Protein AF-A0AAW9EGE6-F1 (afdb_monomer_lite)

Organism: Klebsiella aerogenes (NCBI:txid548)

InterPro domains:
  IPR003719 Phenazine biosynthesis PhzF-like [PF02567] (1-52)
  IPR003719 Phenazine biosynthesis PhzF-like [PTHR13774] (1-65)

pLDDT: mean 94.55, std 4.0, range [71.56, 98.12]

Foldseek 3Di:
DEDWDADPVGTDQDDPVVVQVVVCCCVPPVVDPDQKDWYAYDHPGIWIWGDDPPDIDTDDDDDDDDDDDDDPVVVVPPD

Structure (mmCIF, N/CA/C/O backbone):
data_AF-A0AAW9EGE6-F1
#
_entry.id   AF-A0AAW9EGE6-F1
#
loop_
_atom_site.group_PDB
_atom_site.id
_atom_site.type_symbol
_atom_site.label_atom_id
_atom_site.label_alt_id
_atom_site.label_comp_id
_atom_site.label_asym_id
_atom_site.label_entity_id
_atom_site.label_seq_id
_atom_site.pdbx_PDB_ins_code
_atom_site.Cartn_x
_atom_site.Cartn_y
_atom_site.Cartn_z
_atom_site.occupancy
_atom_site.B_iso_or_equiv
_atom_site.auth_seq_id
_atom_site.auth_comp_id
_atom_site.auth_asym_id
_atom_site.auth_atom_id
_atom_site.pdbx_PDB_model_num
ATOM 1 N N . PHE A 1 1 ? -6.413 -7.305 9.430 1.00 94.19 1 PHE A N 1
ATOM 2 C CA . PHE A 1 1 ? -7.122 -8.002 8.333 1.00 94.19 1 PHE A CA 1
ATOM 3 C C . PHE A 1 1 ? -6.109 -8.702 7.441 1.00 94.19 1 PHE A C 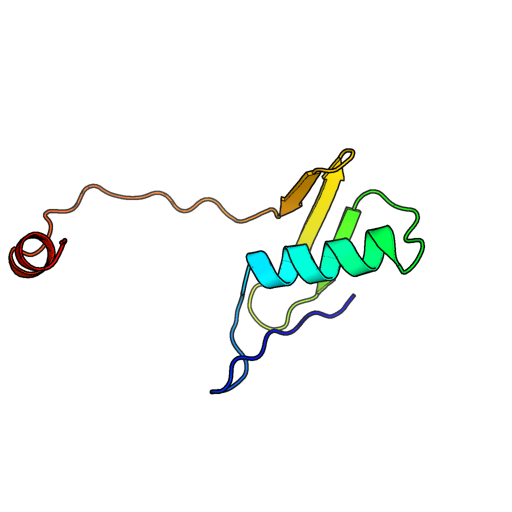1
ATOM 5 O O . PHE A 1 1 ? -5.013 -8.175 7.298 1.00 94.19 1 PHE A O 1
ATOM 12 N N . GLU A 1 2 ? -6.438 -9.856 6.859 1.00 96.38 2 GLU A N 1
ATOM 13 C CA . GLU A 1 2 ? -5.624 -10.463 5.794 1.00 96.38 2 GLU A CA 1
ATOM 14 C C . GLU A 1 2 ? -6.137 -9.977 4.432 1.00 96.38 2 GLU A C 1
ATOM 16 O O . GLU A 1 2 ? -7.350 -9.935 4.220 1.00 96.38 2 GLU A O 1
ATOM 21 N N . LEU A 1 3 ? -5.236 -9.569 3.535 1.00 96.56 3 LEU A N 1
ATOM 22 C CA . LEU A 1 3 ? -5.587 -9.011 2.229 1.00 96.56 3 LEU A CA 1
ATOM 23 C C . LEU A 1 3 ? -4.815 -9.699 1.101 1.00 96.56 3 LEU A C 1
ATOM 25 O O . LEU A 1 3 ? -3.600 -9.894 1.180 1.00 96.56 3 LEU A O 1
ATOM 29 N N . ARG A 1 4 ? -5.547 -10.048 0.039 1.00 97.19 4 ARG A N 1
ATOM 30 C CA . ARG A 1 4 ? -5.050 -10.705 -1.176 1.00 97.19 4 ARG A CA 1
ATOM 31 C C . ARG A 1 4 ? -5.726 -10.074 -2.391 1.00 97.19 4 ARG A C 1
ATOM 33 O O . ARG A 1 4 ? -6.894 -9.695 -2.309 1.00 97.19 4 ARG A O 1
ATOM 40 N N . TRP A 1 5 ? -5.016 -9.987 -3.512 1.00 97.50 5 TRP A N 1
ATOM 41 C CA . TRP A 1 5 ? -5.528 -9.377 -4.742 1.00 97.50 5 TRP A CA 1
ATOM 42 C C . TRP A 1 5 ? -5.521 -10.385 -5.876 1.00 97.50 5 TRP A C 1
ATOM 44 O O . TRP A 1 5 ? -4.515 -11.049 -6.110 1.00 97.50 5 TRP A O 1
ATOM 54 N N . PHE A 1 6 ? -6.628 -10.460 -6.608 1.00 97.06 6 PHE A N 1
ATOM 55 C CA . PHE A 1 6 ? -6.790 -11.379 -7.726 1.00 97.06 6 PHE A CA 1
ATOM 56 C C . PHE A 1 6 ? -7.197 -10.613 -8.976 1.00 97.06 6 PHE A C 1
ATOM 58 O O . PHE A 1 6 ? -8.104 -9.783 -8.954 1.00 97.06 6 PHE A O 1
ATOM 65 N N . THR A 1 7 ? -6.515 -10.918 -10.071 1.00 96.81 7 THR A N 1
ATOM 66 C CA . THR A 1 7 ? -6.912 -10.543 -11.427 1.00 96.81 7 THR A CA 1
ATOM 67 C C . THR A 1 7 ? -7.615 -11.724 -12.089 1.00 96.81 7 THR A C 1
ATOM 69 O O . THR A 1 7 ? -7.656 -12.826 -11.538 1.00 96.81 7 THR A O 1
ATOM 72 N N . THR A 1 8 ? -8.103 -11.537 -13.314 1.00 96.75 8 THR A N 1
ATOM 73 C CA . THR A 1 8 ? -8.633 -12.644 -14.125 1.00 96.75 8 THR A CA 1
ATOM 74 C C . THR A 1 8 ? -7.598 -13.741 -14.399 1.00 96.75 8 THR A C 1
ATOM 76 O O . THR A 1 8 ? -7.985 -14.861 -14.713 1.00 96.75 8 THR A O 1
ATOM 79 N N . GLN A 1 9 ? -6.300 -13.445 -14.271 1.00 97.00 9 GLN A N 1
ATOM 80 C CA . GLN A 1 9 ? -5.206 -14.384 -14.535 1.00 97.00 9 GLN A CA 1
ATOM 81 C C . GLN A 1 9 ? -4.639 -15.034 -13.263 1.00 97.00 9 GLN A C 1
ATOM 83 O O . GLN A 1 9 ? -3.877 -15.992 -13.361 1.00 97.00 9 GLN A O 1
ATOM 88 N N . GLY A 1 10 ? -5.005 -14.549 -12.072 1.00 96.56 10 GLY A N 1
ATOM 89 C CA . GLY A 1 10 ? -4.531 -15.100 -10.802 1.00 96.56 10 GLY A CA 1
ATOM 90 C C . GLY A 1 10 ? -4.186 -14.051 -9.748 1.00 96.56 10 GLY A C 1
ATOM 91 O O . GLY A 1 10 ? -4.457 -12.858 -9.910 1.00 96.56 10 GLY A O 1
ATOM 92 N N . GLU A 1 11 ? -3.607 -14.529 -8.645 1.00 97.12 11 GLU A N 1
ATOM 93 C CA . GLU A 1 11 ? -3.172 -13.701 -7.519 1.00 97.12 11 GLU A CA 1
ATOM 94 C C . GLU A 1 11 ? -1.965 -12.836 -7.904 1.00 97.12 11 GLU A C 1
ATOM 96 O O . GLU A 1 11 ? -1.021 -13.323 -8.524 1.00 97.12 11 GLU A O 1
ATOM 101 N N . ILE A 1 12 ? -1.988 -11.565 -7.507 1.00 95.94 12 ILE A N 1
ATOM 102 C CA . ILE A 1 12 ? -0.877 -10.626 -7.695 1.00 95.94 12 ILE A CA 1
ATOM 103 C C . ILE A 1 12 ? -0.353 -10.132 -6.348 1.00 95.94 12 ILE A C 1
ATOM 105 O O . ILE A 1 12 ? -1.052 -10.156 -5.335 1.00 95.94 12 ILE A O 1
ATOM 109 N N . ASN A 1 13 ? 0.888 -9.648 -6.349 1.00 93.06 13 ASN A N 1
ATOM 110 C CA . ASN A 1 13 ? 1.595 -9.311 -5.116 1.00 93.06 13 ASN A CA 1
ATOM 111 C C . ASN A 1 13 ? 1.055 -8.063 -4.413 1.00 93.06 13 ASN A C 1
ATOM 113 O O . ASN A 1 13 ? 1.134 -7.995 -3.190 1.00 93.06 13 ASN A O 1
ATOM 117 N N . LEU A 1 14 ? 0.564 -7.073 -5.168 1.00 92.56 14 LEU A N 1
ATOM 118 C CA . LEU A 1 14 ? 0.115 -5.785 -4.641 1.00 92.56 14 LEU A CA 1
ATOM 119 C C . LEU A 1 14 ? -0.766 -5.056 -5.656 1.00 92.56 14 LEU A C 1
ATOM 121 O O . LEU A 1 14 ? -0.482 -5.053 -6.852 1.00 92.56 14 LEU A O 1
ATOM 125 N N . CYS A 1 15 ? -1.809 -4.389 -5.164 1.00 95.12 15 CYS A N 1
ATOM 126 C CA . CYS A 1 15 ? -2.656 -3.503 -5.956 1.00 95.12 15 CYS A CA 1
ATOM 127 C C . CYS A 1 15 ? -3.167 -2.353 -5.076 1.00 95.12 15 CYS A C 1
ATOM 129 O O . CYS A 1 15 ? -4.128 -2.508 -4.324 1.00 95.12 15 CYS A O 1
ATOM 131 N N . GLY A 1 16 ? -2.501 -1.193 -5.142 1.00 94.75 16 GLY A N 1
ATOM 132 C CA . GLY A 1 16 ? -2.727 -0.091 -4.196 1.00 94.75 16 GLY A CA 1
ATOM 133 C C . GLY A 1 16 ? -4.155 0.462 -4.196 1.00 94.75 16 GLY A C 1
ATOM 134 O O . GLY A 1 16 ? -4.748 0.653 -3.138 1.00 94.75 16 GLY A O 1
ATOM 135 N N . HIS A 1 17 ? -4.749 0.646 -5.376 1.00 97.06 17 HIS A N 1
ATOM 136 C CA . HIS A 1 17 ? -6.127 1.133 -5.496 1.00 97.06 17 HIS A CA 1
ATOM 137 C C . HIS A 1 17 ? -7.149 0.135 -4.932 1.00 97.06 17 HIS A C 1
ATOM 139 O O . HIS A 1 17 ? -8.094 0.540 -4.260 1.00 97.06 17 HIS A O 1
ATOM 145 N N . ALA A 1 18 ? -6.934 -1.171 -5.120 1.00 97.00 18 ALA A N 1
ATOM 146 C CA . ALA A 1 18 ? -7.785 -2.188 -4.507 1.00 97.00 18 ALA A CA 1
ATOM 147 C C . ALA A 1 18 ? -7.632 -2.236 -2.975 1.00 97.00 18 ALA A C 1
ATOM 149 O O . ALA A 1 18 ? -8.615 -2.460 -2.272 1.00 97.00 18 ALA A O 1
ATOM 150 N N . THR A 1 19 ? -6.434 -1.974 -2.439 1.00 97.19 19 THR A N 1
ATOM 151 C CA . THR A 1 19 ? -6.213 -1.837 -0.986 1.00 97.19 19 THR A CA 1
ATOM 152 C C . THR A 1 19 ? -7.009 -0.676 -0.395 1.00 97.19 19 THR A C 1
ATOM 154 O O . THR A 1 19 ? -7.660 -0.841 0.635 1.00 97.19 19 THR A O 1
ATOM 157 N N . LEU A 1 20 ? -6.993 0.486 -1.054 1.00 97.88 20 LEU A N 1
ATOM 158 C CA . LEU A 1 20 ? -7.778 1.648 -0.626 1.00 97.88 20 LEU A CA 1
ATOM 159 C C . LEU A 1 20 ? -9.285 1.375 -0.705 1.00 97.88 20 LEU A C 1
ATOM 161 O O . LEU A 1 20 ? -10.009 1.722 0.224 1.00 97.88 20 LEU A O 1
ATOM 165 N N . ALA A 1 21 ? -9.749 0.693 -1.756 1.00 97.81 21 ALA A N 1
ATOM 166 C CA . ALA A 1 21 ? -11.152 0.296 -1.879 1.00 97.81 21 ALA A CA 1
ATOM 167 C C . ALA A 1 21 ? -11.592 -0.649 -0.744 1.00 97.81 21 ALA A C 1
ATOM 169 O O . ALA A 1 21 ? -12.654 -0.455 -0.154 1.00 97.81 21 ALA A O 1
ATOM 170 N N . ALA A 1 22 ? -10.764 -1.636 -0.387 1.00 97.62 22 ALA A N 1
ATOM 171 C CA . ALA A 1 22 ? -11.043 -2.523 0.742 1.00 97.62 22 ALA A CA 1
ATOM 172 C C . ALA A 1 22 ? -11.079 -1.761 2.079 1.00 97.62 22 ALA A C 1
ATOM 174 O O . ALA A 1 22 ? -11.973 -1.984 2.894 1.00 97.62 22 ALA A O 1
ATOM 175 N N . ALA A 1 23 ? -10.138 -0.835 2.294 1.00 97.56 23 ALA A N 1
ATOM 176 C CA . ALA A 1 23 ? -10.116 0.008 3.487 1.00 97.56 23 ALA A CA 1
ATOM 177 C C . ALA A 1 23 ? -11.363 0.897 3.590 1.00 97.56 23 ALA A C 1
ATOM 179 O O . ALA A 1 23 ? -11.934 1.003 4.670 1.00 97.56 23 ALA A O 1
ATOM 180 N N . HIS A 1 24 ? -11.813 1.479 2.474 1.00 97.38 24 HIS A N 1
ATOM 181 C CA . HIS A 1 24 ? -13.041 2.271 2.422 1.00 97.38 24 HIS A CA 1
ATOM 182 C C . HIS A 1 24 ? -14.251 1.466 2.906 1.00 97.38 24 HIS A C 1
ATOM 184 O O . HIS A 1 24 ? -14.954 1.909 3.805 1.00 97.38 24 HIS A O 1
ATOM 190 N N . VAL A 1 25 ? -14.441 0.242 2.404 1.00 97.62 25 VAL A N 1
ATOM 191 C CA . VAL A 1 25 ? -15.542 -0.630 2.853 1.00 97.62 25 VAL A CA 1
ATOM 192 C C . VAL A 1 25 ? -15.450 -0.936 4.350 1.00 97.62 25 VAL A C 1
ATOM 194 O O . VAL A 1 25 ? -16.462 -0.911 5.043 1.00 97.62 25 VAL A O 1
ATOM 197 N N . ILE A 1 26 ? -14.251 -1.207 4.871 1.00 97.25 26 ILE A N 1
ATOM 198 C CA . ILE A 1 26 ? -14.070 -1.486 6.304 1.00 97.25 26 ILE A CA 1
ATOM 199 C C . ILE A 1 26 ? -14.432 -0.262 7.155 1.00 97.25 26 ILE A C 1
ATOM 201 O O . ILE A 1 26 ? -15.112 -0.398 8.170 1.00 97.25 26 ILE A O 1
ATOM 205 N N . PHE A 1 27 ? -14.006 0.929 6.741 1.00 96.56 27 PHE A N 1
ATOM 206 C CA . PHE A 1 27 ? -14.292 2.165 7.463 1.00 96.56 27 PHE A CA 1
ATOM 207 C C . PHE A 1 27 ? -15.765 2.586 7.393 1.00 96.56 27 PHE A C 1
ATOM 209 O O . PHE A 1 27 ? -16.294 3.038 8.406 1.00 96.56 27 PHE A O 1
ATOM 216 N N . GLU A 1 28 ? -16.413 2.434 6.237 1.00 95.44 28 GLU A N 1
ATOM 217 C CA . GLU A 1 28 ? -17.756 2.981 5.983 1.00 95.44 28 GLU A CA 1
ATOM 218 C C . GLU A 1 28 ? -18.896 1.977 6.192 1.00 95.44 28 GLU A C 1
ATOM 220 O O . GLU A 1 28 ? -20.054 2.371 6.332 1.00 95.44 28 GLU A O 1
ATOM 225 N N . HIS A 1 29 ? -18.610 0.673 6.184 1.00 96.56 29 HIS A N 1
ATOM 226 C CA . HIS A 1 29 ? -19.653 -0.360 6.238 1.00 96.56 29 HIS A CA 1
ATOM 227 C C . HIS A 1 29 ? -19.472 -1.386 7.354 1.00 96.56 29 HIS A C 1
ATOM 229 O O . HIS A 1 29 ? -20.387 -2.169 7.599 1.00 96.56 29 HIS A O 1
ATOM 235 N N . LEU A 1 30 ? -18.316 -1.411 8.023 1.00 95.25 30 LEU A N 1
ATOM 236 C CA . LEU A 1 30 ? -18.040 -2.341 9.124 1.00 95.25 30 LEU A CA 1
ATOM 237 C C . LEU A 1 30 ? -17.823 -1.628 10.467 1.00 95.25 30 LEU A C 1
ATOM 239 O O . LEU A 1 30 ? -17.323 -2.256 11.399 1.00 95.25 30 LEU A O 1
ATOM 243 N N . ASP A 1 31 ? -18.179 -0.340 10.555 1.00 91.69 31 ASP A N 1
ATOM 244 C CA . ASP A 1 31 ? -18.064 0.502 11.757 1.00 91.69 31 ASP A CA 1
ATOM 245 C C . ASP A 1 31 ? -16.690 0.396 12.439 1.00 91.69 31 ASP A C 1
ATOM 247 O O . ASP A 1 31 ? -16.570 0.322 13.665 1.00 91.69 31 ASP A O 1
ATOM 251 N N . TYR A 1 32 ? -15.622 0.352 11.635 1.00 95.44 32 TYR A N 1
ATOM 252 C CA . TYR A 1 32 ? -14.280 0.182 12.170 1.00 95.44 32 TYR A CA 1
ATOM 253 C C . TYR A 1 32 ? -13.865 1.423 12.986 1.00 95.44 32 TYR A C 1
ATOM 255 O O . TYR A 1 32 ? -13.821 2.529 12.435 1.00 95.44 32 TYR A O 1
ATOM 263 N N . PRO A 1 33 ? -13.565 1.266 14.290 1.00 94.50 33 PRO A N 1
ATOM 264 C CA . PRO A 1 33 ? -13.500 2.393 15.222 1.00 94.50 33 PRO A CA 1
ATOM 265 C C . PRO A 1 33 ? -12.205 3.203 15.116 1.00 94.50 33 PRO A C 1
ATOM 267 O O . PRO A 1 33 ? -12.182 4.382 15.467 1.00 94.50 33 PRO A O 1
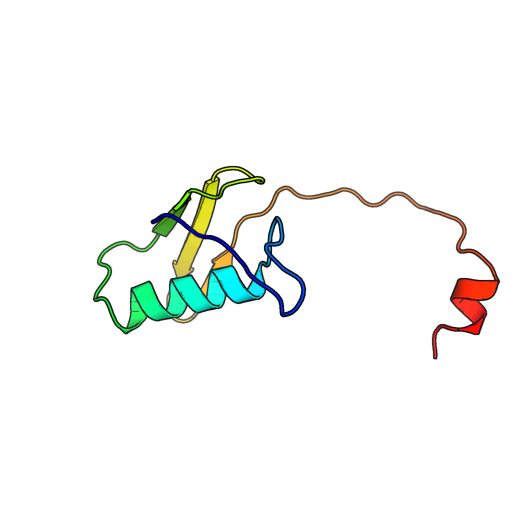ATOM 270 N N . ASP A 1 34 ? -11.123 2.585 14.642 1.00 96.00 34 ASP A N 1
ATOM 271 C CA . ASP A 1 34 ? -9.824 3.241 14.556 1.00 96.00 34 ASP A CA 1
ATOM 272 C C . ASP A 1 34 ? -9.688 4.058 13.269 1.00 96.00 34 ASP A C 1
ATOM 274 O O . ASP A 1 34 ? -10.435 3.909 12.306 1.00 96.00 34 ASP A O 1
ATOM 278 N N . THR A 1 35 ? -8.671 4.916 13.217 1.00 96.38 35 THR A N 1
ATOM 279 C CA . THR A 1 35 ? -8.306 5.668 12.006 1.00 96.38 35 THR A CA 1
ATOM 280 C C . THR A 1 35 ? -7.269 4.950 11.150 1.00 96.38 35 THR A C 1
ATOM 282 O O . THR A 1 35 ? -6.905 5.450 10.088 1.00 96.38 35 THR A O 1
ATOM 285 N N . LYS A 1 36 ? -6.771 3.786 11.585 1.00 97.69 36 LYS A N 1
ATOM 286 C CA . LYS A 1 36 ? -5.718 3.027 10.900 1.00 97.69 36 LYS A CA 1
ATOM 287 C C . LYS A 1 36 ? -6.087 1.561 10.770 1.00 97.69 36 LYS A C 1
ATOM 289 O O . LYS A 1 36 ? -6.411 0.911 11.758 1.00 97.69 36 LYS A O 1
ATOM 294 N N . ILE A 1 37 ? -5.959 1.031 9.559 1.00 97.50 37 ILE A N 1
ATOM 295 C CA . ILE A 1 37 ? -6.111 -0.394 9.275 1.00 97.50 37 ILE A CA 1
ATOM 296 C C . ILE A 1 37 ? -4.746 -0.970 8.917 1.00 97.50 37 ILE A C 1
ATOM 298 O O . ILE A 1 37 ? -4.062 -0.466 8.024 1.00 97.50 37 ILE A O 1
ATOM 302 N N . HIS A 1 38 ? -4.389 -2.068 9.583 1.00 96.75 38 HIS A N 1
ATOM 303 C CA . HIS A 1 38 ? -3.228 -2.881 9.240 1.00 96.75 38 HIS A CA 1
ATOM 304 C C . HIS A 1 38 ? -3.665 -4.124 8.458 1.00 96.75 38 HIS A C 1
ATOM 306 O O . HIS A 1 38 ? -4.421 -4.979 8.950 1.00 96.75 38 HIS A O 1
ATOM 312 N N . PHE A 1 39 ? -3.171 -4.224 7.228 1.00 96.75 39 PHE A N 1
ATOM 313 C CA . PHE A 1 39 ? -3.346 -5.383 6.368 1.00 96.75 39 PHE A CA 1
ATOM 314 C C . PHE A 1 39 ? -2.104 -6.263 6.423 1.00 96.75 39 PHE A C 1
ATOM 316 O O . PHE A 1 39 ? -1.010 -5.826 6.074 1.00 96.75 39 PHE A O 1
ATOM 323 N N . ALA A 1 40 ? -2.285 -7.518 6.822 1.00 96.50 40 ALA A N 1
ATOM 324 C CA . ALA A 1 40 ? -1.313 -8.567 6.573 1.00 96.50 40 ALA A CA 1
ATOM 325 C C . ALA A 1 40 ? -1.478 -9.030 5.122 1.00 96.50 40 ALA A C 1
ATOM 327 O O . ALA A 1 40 ? -2.583 -9.372 4.699 1.00 96.50 4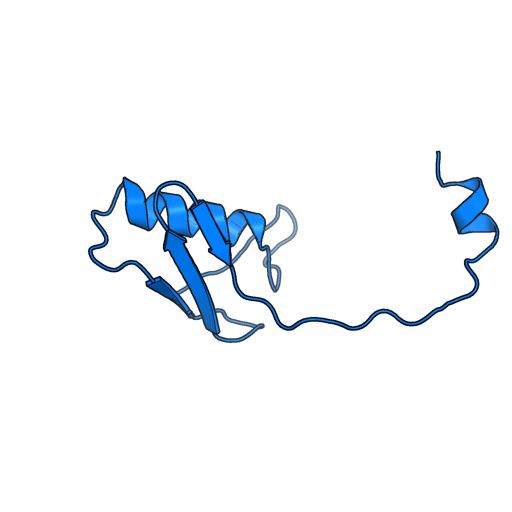0 ALA A O 1
ATOM 328 N N . THR A 1 41 ? -0.390 -9.012 4.359 1.00 94.88 41 THR A N 1
ATOM 329 C CA . THR A 1 41 ? -0.382 -9.421 2.951 1.00 94.88 41 THR A CA 1
ATOM 330 C C . THR A 1 41 ? 0.601 -10.565 2.768 1.00 94.88 41 THR A C 1
ATOM 332 O O . THR A 1 41 ? 1.554 -10.712 3.536 1.00 94.88 41 THR A O 1
ATOM 335 N N . ARG A 1 42 ? 0.376 -11.386 1.744 1.00 92.81 42 ARG A N 1
ATOM 336 C CA . ARG A 1 42 ? 1.157 -12.607 1.540 1.00 92.81 42 ARG A CA 1
ATOM 337 C C . ARG A 1 42 ? 2.597 -12.353 1.079 1.00 92.81 42 ARG A C 1
ATOM 339 O O . ARG A 1 42 ? 3.482 -13.114 1.454 1.00 92.81 42 ARG A O 1
ATOM 346 N N . PHE A 1 43 ? 2.827 -11.327 0.255 1.00 90.38 43 PHE A N 1
ATOM 347 C CA . PHE A 1 43 ? 4.083 -11.183 -0.501 1.00 90.38 43 PHE A CA 1
ATOM 348 C C . PHE A 1 43 ? 4.863 -9.895 -0.229 1.00 90.38 43 PHE A C 1
ATOM 350 O O . PHE A 1 43 ? 6.082 -9.895 -0.369 1.00 90.38 43 PHE A O 1
ATOM 357 N N . VAL A 1 44 ? 4.191 -8.802 0.139 1.00 89.44 44 VAL A N 1
ATOM 358 C CA . VAL A 1 44 ? 4.806 -7.460 0.216 1.00 89.44 44 VAL A CA 1
ATOM 359 C C . VAL A 1 44 ? 4.933 -6.933 1.645 1.00 89.44 44 VAL A C 1
ATOM 361 O O . VAL A 1 44 ? 5.334 -5.794 1.856 1.00 89.44 44 VAL A O 1
ATOM 364 N N . GLY A 1 45 ? 4.626 -7.774 2.636 1.00 91.44 45 GLY A N 1
ATOM 365 C CA . GLY A 1 45 ? 4.647 -7.402 4.047 1.00 91.44 45 GLY A CA 1
ATOM 366 C C . GLY A 1 45 ? 3.392 -6.635 4.482 1.00 91.44 45 GLY A C 1
ATOM 367 O O . GLY A 1 45 ? 2.380 -6.635 3.774 1.00 91.44 45 GLY A O 1
ATOM 368 N N . PRO A 1 46 ? 3.402 -6.038 5.683 1.00 93.81 46 PRO A N 1
ATOM 369 C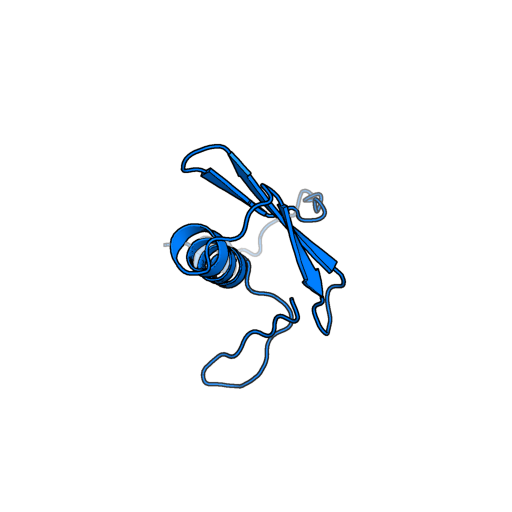 CA . PRO A 1 46 ? 2.249 -5.315 6.193 1.00 93.81 46 PRO A CA 1
ATOM 370 C C . PRO A 1 46 ? 2.036 -4.008 5.424 1.00 93.81 46 PRO A C 1
ATOM 372 O O . PRO A 1 46 ? 2.978 -3.255 5.190 1.00 93.81 46 PRO A O 1
ATOM 375 N N . LEU A 1 47 ? 0.782 -3.713 5.090 1.00 95.81 47 LEU A N 1
ATOM 376 C CA . LEU A 1 47 ? 0.372 -2.421 4.542 1.00 95.81 47 LEU A CA 1
ATOM 377 C C . LEU A 1 47 ? -0.495 -1.687 5.559 1.00 95.81 47 LEU A C 1
ATOM 379 O O . LEU A 1 47 ? -1.301 -2.305 6.259 1.00 95.81 47 LEU A O 1
ATOM 383 N N . THR A 1 48 ? -0.352 -0.365 5.621 1.00 97.19 48 THR A N 1
ATOM 384 C CA . THR A 1 48 ? -1.156 0.478 6.511 1.00 97.19 48 THR A CA 1
ATOM 385 C C . THR A 1 48 ? -1.945 1.485 5.694 1.00 97.19 48 THR A C 1
ATOM 387 O O . THR A 1 48 ? -1.373 2.215 4.884 1.00 97.19 48 THR A O 1
ATOM 390 N N . VAL A 1 49 ? -3.257 1.535 5.932 1.00 97.88 49 VAL A N 1
ATOM 391 C CA . VAL A 1 49 ? -4.129 2.596 5.420 1.00 97.88 49 VAL A CA 1
ATOM 392 C C . VAL A 1 49 ? -4.593 3.454 6.586 1.00 97.88 49 VAL A C 1
ATOM 394 O O . VAL A 1 49 ? -5.077 2.927 7.586 1.00 97.88 49 VAL A O 1
ATOM 397 N N . THR A 1 50 ? -4.446 4.771 6.458 1.00 98.12 50 THR A N 1
ATOM 398 C CA . THR A 1 50 ? -4.914 5.752 7.447 1.00 98.12 50 THR A CA 1
ATOM 399 C C . THR A 1 50 ? -6.060 6.574 6.865 1.00 98.12 50 THR A C 1
ATOM 401 O O . THR A 1 50 ? -5.949 7.046 5.735 1.00 98.12 50 THR A O 1
ATOM 404 N N . ARG A 1 51 ? -7.131 6.773 7.638 1.00 97.56 51 ARG A N 1
ATOM 405 C CA . ARG A 1 51 ? -8.249 7.669 7.319 1.00 97.56 51 ARG A CA 1
ATOM 406 C C . ARG A 1 51 ? -8.066 9.026 7.993 1.00 97.56 51 ARG A C 1
ATOM 408 O O . ARG A 1 51 ? -7.772 9.095 9.186 1.00 97.56 51 ARG A O 1
ATOM 415 N N . SER A 1 52 ? -8.276 10.095 7.232 1.00 96.62 52 SER A N 1
ATOM 416 C CA . SER A 1 52 ? -8.297 11.480 7.706 1.00 96.62 52 SER A CA 1
ATOM 417 C C . SER A 1 52 ? -9.457 12.222 7.041 1.00 96.62 52 SER A C 1
ATOM 419 O O . SER A 1 52 ? -9.337 12.706 5.913 1.00 96.62 52 SER A O 1
ATOM 421 N N . GLY A 1 53 ? -10.607 12.262 7.721 1.00 92.12 53 GLY A N 1
ATOM 422 C CA . GLY A 1 53 ? -11.873 12.668 7.102 1.00 92.12 53 GLY A CA 1
ATOM 423 C C . GLY A 1 53 ? -12.215 11.746 5.927 1.00 92.12 53 GLY A C 1
ATOM 424 O O . GLY A 1 53 ? -12.135 10.529 6.063 1.00 92.12 53 GLY A O 1
ATOM 425 N N . GLU A 1 54 ? -12.498 12.339 4.769 1.00 92.81 54 GLU A N 1
ATOM 426 C CA . GLU A 1 54 ? -12.802 11.629 3.514 1.00 92.81 54 GLU A CA 1
ATOM 427 C C . GLU A 1 54 ? -11.564 11.029 2.823 1.00 92.81 54 GLU A C 1
ATOM 429 O O . GLU A 1 54 ? -11.678 10.295 1.841 1.00 92.81 54 GLU A O 1
ATOM 434 N N . TRP A 1 55 ? -10.356 11.359 3.292 1.00 97.12 55 TRP A N 1
ATOM 435 C CA . TRP A 1 55 ? -9.120 10.918 2.655 1.00 97.12 55 TRP A CA 1
ATOM 436 C C . TRP A 1 55 ? -8.627 9.601 3.238 1.00 97.12 55 TRP A C 1
ATOM 438 O O . TRP A 1 55 ? -8.514 9.444 4.455 1.00 97.12 55 TRP A O 1
ATOM 448 N N . LEU A 1 56 ? -8.245 8.689 2.345 1.00 98.00 56 LEU A N 1
ATOM 449 C CA . LEU A 1 56 ? -7.523 7.468 2.679 1.00 98.00 56 LEU A CA 1
ATOM 450 C C . LEU A 1 56 ? -6.099 7.545 2.132 1.00 98.00 56 LEU A C 1
ATOM 452 O O . LEU A 1 56 ? -5.894 7.741 0.934 1.00 98.00 56 LEU A O 1
ATOM 456 N N . THR A 1 57 ? -5.122 7.339 3.009 1.00 97.81 57 THR A N 1
ATOM 457 C CA . THR A 1 57 ? -3.697 7.343 2.666 1.00 97.81 57 THR A CA 1
ATOM 458 C C . THR A 1 57 ? -3.132 5.944 2.830 1.00 97.81 57 THR A C 1
ATOM 460 O O . THR A 1 57 ? -3.204 5.373 3.918 1.00 97.81 57 THR A O 1
ATOM 463 N N . LEU A 1 58 ? -2.546 5.413 1.758 1.00 96.81 58 LEU A N 1
ATOM 464 C CA . LEU A 1 58 ? -1.796 4.161 1.755 1.00 96.81 58 LEU A CA 1
ATOM 465 C C . LEU A 1 58 ? -0.298 4.469 1.765 1.00 96.81 58 LEU A C 1
ATOM 467 O O . LEU A 1 58 ? 0.177 5.251 0.943 1.00 96.81 58 LEU A O 1
ATOM 471 N N . ASP A 1 59 ? 0.422 3.854 2.695 1.00 91.69 59 ASP A N 1
ATOM 472 C CA . ASP A 1 59 ? 1.870 4.007 2.833 1.00 91.69 59 ASP A CA 1
ATOM 473 C C . ASP A 1 59 ? 2.615 2.984 1.957 1.00 91.69 59 ASP A C 1
ATOM 475 O O . ASP A 1 59 ? 2.320 1.784 2.005 1.00 91.69 59 ASP A O 1
ATOM 479 N N . PHE A 1 60 ? 3.573 3.469 1.161 1.00 87.50 60 PHE A N 1
ATOM 480 C CA . PHE A 1 60 ? 4.484 2.656 0.363 1.00 87.50 60 PHE A CA 1
ATOM 481 C C . PHE A 1 60 ? 5.933 3.105 0.550 1.00 87.50 60 PHE A C 1
ATOM 483 O O . PHE A 1 60 ? 6.197 4.303 0.689 1.00 87.50 60 PHE A O 1
ATOM 490 N N . PRO A 1 61 ? 6.897 2.170 0.448 1.00 82.75 61 PRO A N 1
ATOM 491 C CA . PRO A 1 61 ? 8.296 2.546 0.366 1.00 82.75 61 PRO A CA 1
ATOM 492 C C . PRO A 1 61 ? 8.519 3.414 -0.875 1.00 82.75 61 PRO A C 1
ATOM 494 O O . PRO A 1 61 ? 8.140 3.048 -1.988 1.00 82.75 61 PRO A O 1
ATOM 497 N N . ALA A 1 62 ? 9.158 4.564 -0.683 1.00 86.19 62 ALA A N 1
ATOM 498 C CA . ALA A 1 62 ? 9.561 5.410 -1.793 1.00 86.19 62 ALA A CA 1
ATOM 499 C C . ALA A 1 62 ? 10.658 4.710 -2.612 1.00 86.19 62 ALA A C 1
ATOM 501 O O . ALA A 1 62 ? 11.673 4.277 -2.065 1.00 86.19 62 ALA A O 1
ATOM 502 N N . TRP A 1 63 ? 10.473 4.635 -3.929 1.00 86.38 63 TRP A N 1
ATOM 503 C CA . TRP A 1 63 ? 11.522 4.236 -4.867 1.00 86.38 63 TRP A CA 1
ATOM 504 C C . TRP A 1 63 ? 12.105 5.468 -5.545 1.00 86.38 63 TRP A C 1
ATOM 506 O O . TRP A 1 63 ? 11.371 6.295 -6.085 1.00 86.38 63 TRP A O 1
ATOM 516 N N . GLN A 1 64 ? 13.431 5.595 -5.503 1.00 91.75 64 GLN A N 1
ATOM 517 C CA . GLN A 1 64 ? 14.128 6.666 -6.203 1.00 91.75 64 GLN A CA 1
ATOM 518 C C . GLN A 1 64 ? 14.274 6.306 -7.678 1.00 91.75 64 GLN A C 1
ATOM 520 O O . GLN A 1 64 ? 14.700 5.206 -8.023 1.00 91.75 64 GLN A O 1
ATOM 525 N N . SER A 1 65 ? 13.907 7.244 -8.544 1.00 92.88 65 SER A N 1
ATOM 526 C CA . SER A 1 65 ? 14.161 7.143 -9.975 1.00 92.88 65 SER A CA 1
ATOM 527 C C . SER A 1 65 ? 15.564 7.641 -10.296 1.00 92.88 65 SER A C 1
AT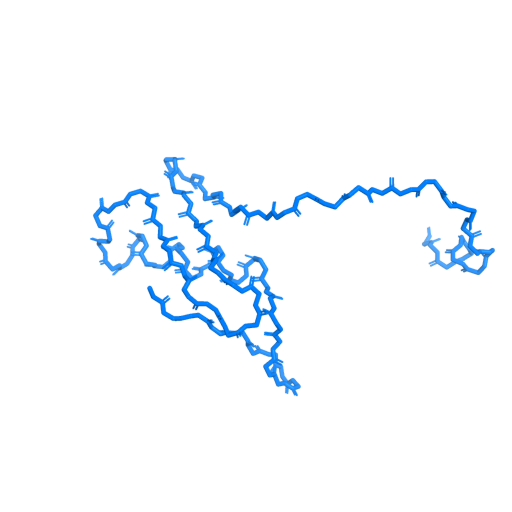OM 529 O O . SER A 1 65 ? 15.983 8.680 -9.784 1.00 92.88 65 SER A O 1
ATOM 531 N N . GLU A 1 66 ? 16.236 6.965 -11.218 1.00 93.94 66 GLU A N 1
ATOM 532 C CA . GLU A 1 66 ? 17.498 7.421 -11.793 1.00 93.94 66 GLU A CA 1
ATOM 533 C C . GLU A 1 66 ? 17.274 7.980 -13.200 1.00 93.94 66 GLU A C 1
ATOM 535 O O . GLU A 1 66 ? 16.360 7.566 -13.917 1.00 93.94 66 GLU A O 1
ATOM 540 N N . SER A 1 67 ? 18.113 8.939 -13.599 1.00 94.25 67 SER A N 1
ATOM 541 C CA . SER A 1 67 ? 18.106 9.442 -14.972 1.00 94.25 67 SER A CA 1
ATOM 542 C C . SER A 1 67 ? 18.547 8.333 -15.925 1.00 94.25 67 SER A C 1
ATOM 544 O O . SER A 1 67 ? 19.585 7.707 -15.713 1.00 94.25 67 SER A O 1
ATOM 546 N N . ALA A 1 68 ? 17.781 8.114 -16.990 1.00 93.12 68 ALA A N 1
ATOM 547 C CA . ALA A 1 68 ? 18.083 7.119 -18.007 1.00 93.12 68 ALA A CA 1
ATOM 548 C C . ALA A 1 68 ? 17.807 7.684 -19.401 1.00 93.12 68 ALA A C 1
ATOM 550 O O . ALA A 1 68 ? 16.861 8.446 -19.605 1.00 93.12 68 ALA A O 1
ATOM 551 N N . MET A 1 69 ? 18.631 7.292 -20.373 1.00 95.50 69 MET A N 1
ATOM 552 C CA . MET A 1 69 ? 18.373 7.607 -21.774 1.00 95.50 69 MET 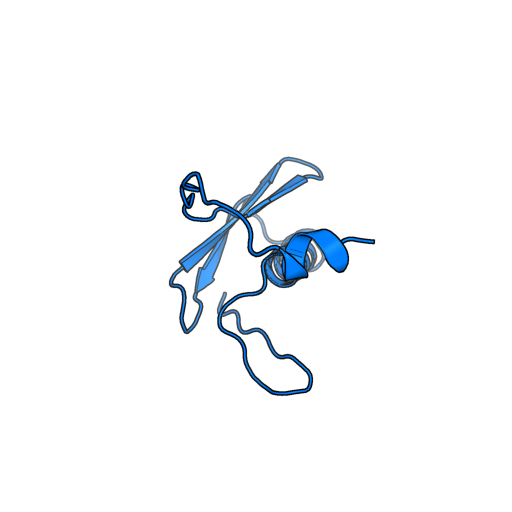A CA 1
ATOM 553 C C . MET A 1 69 ? 17.239 6.697 -22.277 1.00 95.50 69 MET A C 1
ATOM 555 O O . MET A 1 69 ? 17.404 5.474 -22.247 1.00 95.50 69 MET A O 1
ATOM 559 N N . PRO A 1 70 ? 16.089 7.247 -22.708 1.00 93.19 70 PRO A N 1
ATOM 560 C CA . PRO A 1 70 ? 14.970 6.427 -23.148 1.00 93.19 70 PRO A CA 1
ATOM 561 C C . PRO A 1 70 ? 15.307 5.724 -24.475 1.00 93.19 70 PRO A C 1
ATOM 563 O O . PRO A 1 70 ? 15.934 6.332 -25.348 1.00 93.19 70 PRO A O 1
ATOM 566 N N . PRO A 1 71 ? 14.883 4.464 -24.675 1.00 94.69 71 PRO A N 1
ATOM 567 C CA . PRO A 1 71 ? 14.979 3.809 -25.977 1.00 94.69 71 PRO A CA 1
ATOM 568 C C . PRO A 1 71 ? 14.227 4.608 -27.050 1.00 94.69 71 PRO A C 1
ATOM 570 O O . PRO A 1 71 ? 13.113 5.059 -26.801 1.00 94.69 71 PRO A O 1
ATOM 573 N N . ALA A 1 72 ? 14.785 4.734 -28.258 1.00 93.81 72 ALA A N 1
ATOM 574 C CA . ALA A 1 72 ? 14.147 5.492 -29.344 1.00 93.81 72 ALA A CA 1
ATOM 575 C C . ALA A 1 72 ? 12.713 5.004 -29.639 1.00 93.81 72 ALA A C 1
ATOM 577 O O . ALA A 1 72 ? 11.790 5.808 -29.717 1.00 93.81 72 ALA A O 1
ATOM 578 N N . LEU A 1 73 ? 12.508 3.681 -29.658 1.00 95.50 73 LEU A N 1
ATOM 579 C CA . LEU A 1 73 ? 11.193 3.063 -29.856 1.00 95.50 73 LEU A CA 1
ATOM 580 C C . LEU A 1 73 ? 10.165 3.455 -28.777 1.00 95.50 73 LEU A C 1
ATOM 582 O O . LEU A 1 73 ? 8.971 3.521 -29.060 1.00 95.50 73 LEU A O 1
ATOM 586 N N . LEU A 1 74 ? 10.606 3.724 -27.540 1.00 93.94 74 LEU A N 1
ATOM 587 C CA . LEU A 1 74 ? 9.713 4.210 -26.484 1.00 93.94 74 LEU A CA 1
ATOM 588 C C . LEU A 1 74 ? 9.170 5.595 -26.848 1.00 93.94 74 LEU A C 1
ATOM 590 O O . LEU A 1 74 ? 7.982 5.838 -26.698 1.00 93.94 74 LEU A O 1
ATOM 594 N N . LEU A 1 75 ? 10.026 6.486 -27.353 1.00 92.81 75 LEU A N 1
ATOM 595 C CA . LEU A 1 75 ? 9.621 7.839 -27.741 1.00 92.81 75 LEU A CA 1
ATOM 596 C C . LEU A 1 75 ? 8.697 7.842 -28.961 1.00 92.81 75 LEU A C 1
ATOM 598 O O . LEU A 1 75 ? 7.768 8.634 -29.004 1.00 92.81 75 LEU A O 1
ATOM 602 N N . GLU A 1 76 ? 8.927 6.949 -29.923 1.00 93.19 76 GLU A N 1
ATOM 603 C CA . GLU A 1 76 ? 8.108 6.836 -31.139 1.00 93.19 76 GLU A CA 1
ATOM 604 C C . GLU A 1 76 ? 6.700 6.273 -30.885 1.00 93.19 76 GLU A C 1
ATOM 606 O O . GLU A 1 76 ? 5.804 6.463 -31.703 1.00 93.19 76 GLU A O 1
ATOM 611 N N . THR A 1 77 ? 6.510 5.546 -29.781 1.00 93.44 77 THR A N 1
ATOM 612 C CA . THR A 1 77 ? 5.238 4.886 -29.431 1.00 93.44 77 THR A CA 1
ATOM 613 C C . THR A 1 77 ? 4.476 5.588 -28.310 1.00 93.44 77 THR A C 1
ATOM 615 O O . THR A 1 77 ? 3.313 5.262 -28.062 1.00 93.44 77 THR A O 1
ATOM 618 N N . LEU A 1 78 ? 5.104 6.556 -27.638 1.00 89.12 78 LEU A N 1
ATOM 619 C CA . LEU A 1 78 ? 4.400 7.513 -26.794 1.00 89.12 78 LEU A CA 1
ATOM 620 C C . LEU A 1 78 ? 3.563 8.405 -27.723 1.00 89.12 78 LEU A C 1
ATOM 622 O O . LEU A 1 78 ? 4.117 9.035 -28.614 1.00 89.12 78 LEU A O 1
ATOM 626 N N . GLY A 1 79 ? 2.240 8.348 -27.538 1.00 71.56 79 GLY A N 1
ATOM 627 C CA . GLY A 1 79 ? 1.213 8.815 -28.483 1.00 71.56 79 GLY A CA 1
ATOM 628 C C . GLY A 1 79 ? 1.398 10.200 -29.088 1.00 71.56 79 GLY A C 1
ATOM 629 O O . GLY A 1 79 ? 1.861 11.114 -28.370 1.00 71.56 79 GLY A O 1
#

Secondary structure (DSSP, 8-state):
-EE-EEETTEEES--HHHHHHHHHHHHHHS---SSEEEEEESSS--EEEEEETTEEEE--PPPPPPP-PPPHHHHHH--

Radius of gyration: 16.99 Å; chains: 1; bounding box: 38×28×46 Å

Sequence (79 aa):
FELRWFTTQGEINLCGHATLAAAHVIFEHLDYPDTKIHFATRFVGPLTVTRSGEWLTLDFPAWQSESAMPPALLLETLG